Protein AF-A0A932GFI8-F1 (afdb_monomer)

Solvent-accessible surface area (backbone atoms only — not comparable to full-atom values): 9324 Å² total; per-residue (Å²): 114,62,38,58,54,51,47,48,52,36,74,76,40,51,57,61,27,49,53,39,51,45,28,19,48,31,53,20,60,66,45,58,72,63,33,68,68,53,45,50,55,56,44,70,69,41,85,53,65,69,60,31,53,52,51,49,40,20,45,77,46,16,76,73,18,89,62,34,58,57,26,52,49,52,49,50,52,49,52,49,55,49,29,60,46,44,76,82,23,74,29,83,55,29,84,51,88,47,72,31,48,62,65,46,47,66,58,55,51,47,36,52,46,33,48,46,53,75,73,44,72,88,35,76,46,48,58,56,45,51,51,61,47,61,73,33,68,65,38,41,72,73,42,60,78,67,57,56,72,86,50,48,62,49,21,37,56,32,13,57,70,43,36,67,62,56,51,52,50,58,76,74,108

Sequence (173 aa):
ARMRLWTKQLDEGVHAATSVVSSAIAFRYQKLAQGMEALEEFHKKMPDPVKREKSWENITKGVESRFFADAVKRFDKLLADMEESFTRERWLAGKEFSLADIGYAPYITRLDHLQLQFLWDKRRHVPAWYDRLRERRGYTEALEKWFNAAYLPLMKEKGLEAQSKAKAIVASA

Foldseek 3Di:
DQLVVLVVLCVVALVVLLCLLCLLQFVLVVQVVVPPVSLVVVLVPDPDVVVSVSNVQSNVVRCNRPSNLVSLVSVLVVLVLQLVCQVQALERRHPDDDPSLVSCLVSVVSCVLLVVCVSCPVRVNVVVSNVVSCPDPCCCVVPVVPDDPVRSVRSNVSSVVCNVSSVVSVVVD

pLDDT: mean 95.98, std 3.38, range [73.12, 98.56]

Radius of gyration: 16.64 Å; Cα contacts (8 Å, |Δi|>4): 183; chains: 1; bounding box: 38×32×48 Å

Mean predicted aligned error: 2.94 Å

Structure (mmCIF, N/CA/C/O backbone):
data_AF-A0A932GFI8-F1
#
_entry.id   AF-A0A932GFI8-F1
#
loop_
_atom_site.group_PDB
_atom_site.id
_atom_site.type_symbol
_atom_site.label_atom_id
_atom_site.label_alt_id
_atom_site.label_comp_id
_atom_site.label_asym_id
_atom_site.label_entity_id
_atom_site.label_seq_id
_atom_site.pdbx_PDB_ins_code
_atom_site.Cartn_x
_atom_site.Cartn_y
_atom_site.Cartn_z
_atom_site.occupancy
_atom_site.B_iso_or_equiv
_atom_site.auth_seq_id
_atom_site.auth_comp_id
_atom_site.auth_asym_id
_atom_site.auth_atom_id
_atom_site.pdbx_PDB_model_num
ATOM 1 N N . ALA A 1 1 ? -7.761 15.765 17.766 1.00 75.81 1 ALA A N 1
ATOM 2 C CA . ALA A 1 1 ? -6.307 15.560 17.557 1.00 75.81 1 ALA A CA 1
ATOM 3 C C . ALA A 1 1 ? -5.982 14.231 16.856 1.00 75.81 1 ALA A C 1
ATOM 5 O O . ALA A 1 1 ? -5.322 14.278 15.828 1.00 75.81 1 ALA A O 1
ATOM 6 N N . ARG A 1 2 ? -6.483 13.071 17.328 1.00 88.38 2 ARG A N 1
ATOM 7 C CA . ARG A 1 2 ? -6.147 11.727 16.787 1.00 88.38 2 ARG A CA 1
ATOM 8 C C . ARG A 1 2 ? -6.372 11.549 15.278 1.00 88.38 2 ARG A C 1
ATOM 10 O O . ARG A 1 2 ? -5.483 11.059 14.599 1.00 88.38 2 ARG A O 1
ATOM 17 N N . MET A 1 3 ? -7.493 12.033 14.734 1.00 93.12 3 MET A N 1
ATOM 18 C CA . MET A 1 3 ? -7.756 12.000 13.283 1.00 93.12 3 MET A CA 1
ATOM 19 C C . MET A 1 3 ? -6.630 12.647 12.456 1.00 93.12 3 MET A C 1
ATOM 21 O O . MET A 1 3 ? -6.209 12.085 11.454 1.00 93.12 3 MET A O 1
ATOM 25 N N . ARG A 1 4 ? -6.106 13.801 12.898 1.00 91.62 4 ARG A N 1
ATOM 26 C CA . ARG A 1 4 ? -5.045 14.529 12.180 1.00 91.62 4 ARG A CA 1
ATOM 27 C C . ARG A 1 4 ? -3.710 13.785 12.199 1.00 91.62 4 ARG A C 1
ATOM 29 O O . ARG A 1 4 ? -2.940 13.907 11.259 1.00 91.62 4 ARG A O 1
ATOM 36 N N . LEU A 1 5 ? -3.435 13.016 13.255 1.00 93.06 5 LEU A N 1
ATOM 37 C CA . LEU A 1 5 ? -2.233 12.180 13.323 1.00 93.06 5 LEU A CA 1
ATOM 38 C C . LEU A 1 5 ? -2.301 11.043 12.298 1.00 93.06 5 LEU A C 1
ATOM 40 O O . LEU A 1 5 ? -1.318 10.775 11.614 1.00 93.06 5 LEU A O 1
ATOM 44 N N . TRP A 1 6 ? -3.477 10.433 12.131 1.00 95.38 6 TRP A N 1
ATOM 45 C CA . TRP A 1 6 ? -3.700 9.410 11.110 1.00 95.38 6 TRP A CA 1
ATOM 46 C C . TRP A 1 6 ? -3.545 9.949 9.689 1.00 95.38 6 TRP A C 1
ATOM 48 O O . TRP A 1 6 ? -2.867 9.315 8.881 1.00 95.38 6 TRP A O 1
ATOM 58 N N . THR A 1 7 ? -4.121 11.114 9.384 1.00 91.94 7 THR A N 1
ATOM 59 C CA . THR A 1 7 ? -3.974 11.727 8.054 1.00 91.94 7 THR A CA 1
ATOM 60 C C . THR A 1 7 ? -2.539 12.186 7.800 1.00 91.94 7 THR A C 1
ATOM 62 O O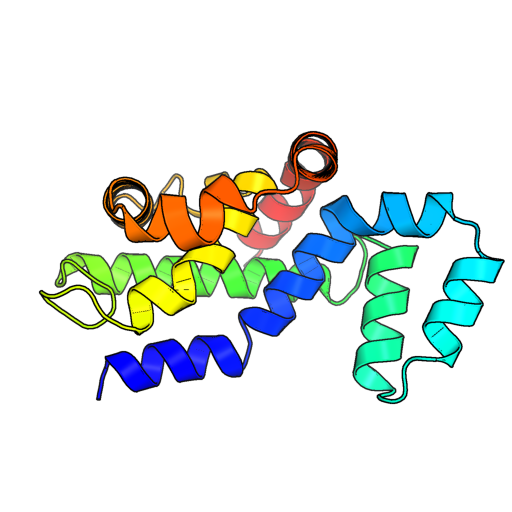 . THR A 1 7 ? -2.008 11.937 6.727 1.00 91.94 7 THR A O 1
ATOM 65 N N . LYS A 1 8 ? -1.850 12.735 8.809 1.00 92.25 8 LYS A N 1
ATOM 66 C CA . LYS A 1 8 ? -0.427 13.090 8.705 1.00 92.25 8 LYS A CA 1
ATOM 67 C C . LYS A 1 8 ? 0.439 11.874 8.364 1.00 92.25 8 LYS A C 1
ATOM 69 O O . LYS A 1 8 ? 1.242 11.924 7.442 1.00 92.25 8 LYS A O 1
ATOM 74 N N . GLN A 1 9 ? 0.226 10.756 9.062 1.00 92.50 9 GLN A N 1
ATOM 75 C CA . GLN A 1 9 ? 0.933 9.506 8.788 1.00 92.50 9 GLN A CA 1
ATOM 76 C C . GLN A 1 9 ? 0.751 9.039 7.325 1.00 92.50 9 GLN A C 1
ATOM 78 O O . GLN A 1 9 ? 1.673 8.466 6.729 1.00 92.50 9 GLN A O 1
ATOM 83 N N . LEU A 1 10 ? -0.441 9.258 6.767 1.00 90.25 10 LEU A N 1
ATOM 84 C CA . LEU A 1 10 ? -0.786 8.898 5.397 1.00 90.25 10 LEU A CA 1
ATOM 85 C C . LEU A 1 10 ? 0.004 9.745 4.391 1.00 90.25 10 LEU A C 1
ATOM 87 O O . LEU A 1 10 ? 0.644 9.177 3.498 1.00 90.25 10 LEU A O 1
ATOM 91 N N . ASP A 1 11 ? 0.012 11.064 4.598 1.00 87.06 11 ASP A N 1
ATOM 92 C CA . ASP A 1 11 ? 0.707 12.046 3.755 1.00 87.06 11 ASP A CA 1
ATOM 93 C C . ASP A 1 11 ? 2.234 11.874 3.799 1.00 87.06 11 ASP A C 1
ATOM 95 O O . ASP A 1 11 ? 2.908 11.960 2.772 1.00 87.06 11 ASP A O 1
ATOM 99 N N . GLU A 1 12 ? 2.789 11.571 4.974 1.00 88.75 12 GLU A N 1
ATOM 100 C CA . GLU A 1 12 ? 4.240 11.514 5.191 1.00 88.75 12 GLU A CA 1
ATOM 101 C C . GLU A 1 12 ? 4.899 10.206 4.732 1.00 88.75 12 GLU A C 1
ATOM 103 O O . GLU A 1 12 ? 6.126 10.132 4.664 1.00 88.75 12 GLU A O 1
ATOM 108 N N . GLY A 1 13 ? 4.137 9.157 4.398 1.00 91.44 13 GLY A N 1
ATOM 109 C CA . GLY A 1 13 ? 4.788 7.918 3.962 1.00 91.44 13 GLY A CA 1
ATOM 110 C C . GLY A 1 13 ? 3.917 6.819 3.375 1.00 91.44 13 GLY A C 1
ATOM 111 O O . GLY A 1 13 ? 4.386 6.122 2.474 1.00 91.44 13 GLY A O 1
ATOM 112 N N . VAL A 1 14 ? 2.667 6.646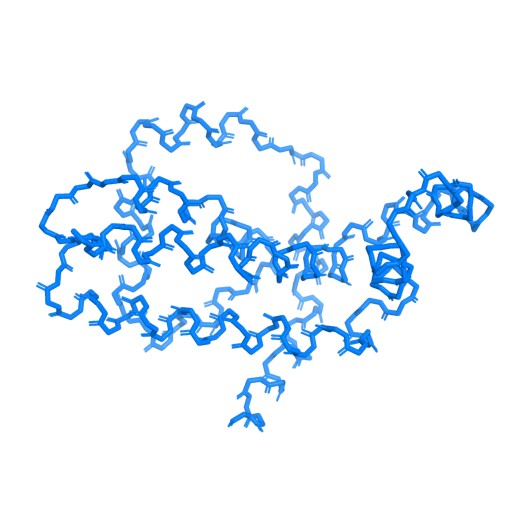 3.818 1.00 95.75 14 VAL A N 1
ATOM 113 C CA . VAL A 1 14 ? 1.823 5.541 3.309 1.00 95.75 14 VAL A CA 1
ATOM 114 C C . VAL A 1 14 ? 1.544 5.720 1.823 1.00 95.75 14 VAL A C 1
ATOM 116 O O . VAL A 1 14 ? 1.673 4.765 1.054 1.00 95.75 14 VAL A O 1
ATOM 119 N N . HIS A 1 15 ? 1.248 6.946 1.387 1.00 96.00 15 HIS A N 1
ATOM 120 C CA . HIS A 1 15 ? 1.021 7.226 -0.028 1.00 96.00 15 HIS A CA 1
ATOM 121 C C . HIS A 1 15 ? 2.241 6.856 -0.891 1.00 96.00 15 HIS A C 1
ATOM 123 O O . HIS A 1 15 ? 2.120 6.157 -1.902 1.00 96.00 15 HIS A O 1
ATOM 129 N N . ALA A 1 16 ? 3.441 7.244 -0.450 1.00 95.31 16 ALA A N 1
ATOM 130 C CA . ALA A 1 16 ? 4.681 6.920 -1.147 1.00 95.31 16 ALA A CA 1
ATOM 131 C C . ALA A 1 16 ? 4.951 5.403 -1.177 1.00 95.31 16 ALA A C 1
ATOM 133 O O . ALA A 1 16 ? 5.285 4.867 -2.236 1.00 95.31 16 ALA A O 1
ATOM 134 N N . ALA A 1 17 ? 4.756 4.702 -0.055 1.00 97.75 17 ALA A N 1
ATOM 135 C CA . ALA A 1 17 ? 4.911 3.247 0.027 1.00 97.75 17 ALA A CA 1
ATOM 136 C C . ALA A 1 17 ? 3.921 2.511 -0.894 1.00 97.75 17 ALA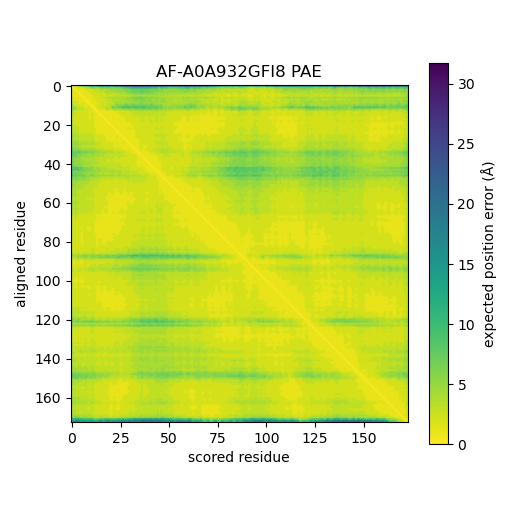 A C 1
ATOM 138 O O . ALA A 1 17 ? 4.288 1.544 -1.560 1.00 97.75 17 ALA A O 1
ATOM 139 N N . THR A 1 18 ? 2.691 3.016 -1.010 1.00 98.00 18 THR A N 1
ATOM 140 C CA . THR A 1 18 ? 1.656 2.476 -1.908 1.00 98.00 18 THR A CA 1
ATOM 141 C C . THR A 1 18 ? 2.085 2.531 -3.368 1.00 98.00 18 THR A C 1
ATOM 143 O O . THR A 1 18 ? 1.898 1.562 -4.110 1.00 98.00 18 THR A O 1
ATOM 146 N N . SER A 1 19 ? 2.679 3.656 -3.780 1.00 96.88 19 SER A N 1
ATOM 147 C CA . SER A 1 19 ? 3.220 3.828 -5.130 1.00 96.88 19 SER A CA 1
ATOM 148 C C . SER A 1 19 ? 4.342 2.827 -5.415 1.00 96.88 19 SER A C 1
ATOM 150 O O . SER A 1 19 ? 4.359 2.216 -6.487 1.00 96.88 19 SER A O 1
ATOM 152 N N . VAL A 1 20 ? 5.221 2.591 -4.432 1.00 98.44 20 VAL A N 1
ATOM 153 C CA . VAL A 1 20 ? 6.296 1.595 -4.534 1.00 98.44 20 VAL A CA 1
ATOM 154 C C . VAL A 1 20 ? 5.728 0.192 -4.710 1.00 98.44 20 VAL A C 1
ATOM 156 O O . VAL A 1 20 ? 5.993 -0.417 -5.743 1.00 98.44 20 VAL A O 1
ATOM 159 N N . VAL A 1 21 ? 4.910 -0.310 -3.774 1.00 98.44 21 VAL A N 1
ATOM 160 C CA . VAL A 1 21 ? 4.406 -1.695 -3.856 1.00 98.44 21 VAL A CA 1
ATOM 161 C C . VAL A 1 21 ? 3.554 -1.914 -5.106 1.00 98.44 21 VAL A C 1
ATOM 163 O O . VAL A 1 21 ? 3.713 -2.922 -5.781 1.00 98.44 21 VAL A O 1
ATOM 166 N N . SER A 1 22 ? 2.725 -0.941 -5.493 1.00 98.12 22 SER A N 1
ATOM 167 C CA . SER A 1 22 ? 1.884 -1.056 -6.692 1.00 98.12 22 SER A CA 1
ATOM 168 C C . SER A 1 22 ? 2.703 -1.106 -7.978 1.00 98.12 22 SER A C 1
ATOM 170 O O . SER A 1 22 ? 2.411 -1.904 -8.869 1.00 98.12 22 SER A O 1
ATOM 172 N N . SER A 1 23 ? 3.725 -0.254 -8.080 1.00 97.75 23 SER A N 1
ATOM 173 C CA . SER A 1 23 ? 4.587 -0.203 -9.260 1.00 97.75 23 SER A CA 1
ATOM 174 C C . SER A 1 23 ? 5.480 -1.433 -9.335 1.00 97.75 23 SER A C 1
ATOM 176 O O . SER A 1 23 ? 5.530 -2.077 -10.378 1.00 97.75 23 SER A O 1
ATOM 178 N N . ALA A 1 24 ? 6.127 -1.781 -8.223 1.00 98.44 24 ALA A N 1
ATOM 179 C CA . ALA A 1 24 ? 7.076 -2.881 -8.138 1.00 98.44 24 ALA A CA 1
ATOM 180 C C . ALA A 1 24 ? 6.428 -4.259 -8.338 1.00 98.44 24 ALA A C 1
ATOM 182 O O . ALA A 1 24 ? 7.052 -5.138 -8.931 1.00 98.44 24 ALA A O 1
ATOM 183 N N . ILE A 1 25 ? 5.192 -4.439 -7.861 1.00 98.56 25 ILE A N 1
ATOM 184 C CA . ILE A 1 25 ? 4.468 -5.709 -7.970 1.00 98.56 25 ILE A CA 1
ATOM 185 C C . ILE A 1 25 ? 3.722 -5.800 -9.299 1.00 98.56 25 ILE A C 1
ATOM 187 O O . ILE A 1 25 ? 3.872 -6.794 -9.989 1.00 98.56 25 ILE A O 1
ATOM 191 N N . ALA A 1 26 ? 2.930 -4.794 -9.684 1.00 97.94 26 ALA A N 1
ATOM 192 C CA . ALA A 1 26 ? 1.969 -4.953 -10.780 1.00 97.94 26 ALA A CA 1
ATOM 193 C C . ALA A 1 26 ? 2.213 -3.996 -11.954 1.00 97.94 26 ALA A C 1
ATOM 195 O O . ALA A 1 26 ? 2.438 -4.429 -13.084 1.00 97.94 26 ALA A O 1
ATOM 196 N N . PHE A 1 27 ? 2.189 -2.683 -11.718 1.00 96.38 27 PHE A N 1
ATOM 197 C CA . PHE A 1 27 ? 2.105 -1.710 -12.819 1.00 96.38 27 PHE A CA 1
ATOM 198 C C . PHE A 1 27 ? 3.365 -1.650 -13.687 1.00 96.38 27 PHE A C 1
ATOM 200 O O . PHE A 1 27 ? 3.292 -1.224 -14.842 1.00 96.38 27 PHE A O 1
ATOM 207 N N . ARG A 1 28 ? 4.509 -2.128 -13.177 1.00 96.62 28 ARG A N 1
ATOM 208 C CA . ARG A 1 28 ? 5.730 -2.278 -13.974 1.00 96.62 28 ARG A CA 1
ATOM 209 C C . ARG A 1 28 ? 5.522 -3.106 -15.236 1.00 96.62 28 ARG A C 1
ATOM 211 O O . ARG A 1 28 ? 6.065 -2.737 -16.267 1.00 96.62 28 ARG A O 1
ATOM 218 N N . TYR A 1 29 ? 4.716 -4.167 -15.192 1.00 96.19 29 TYR A N 1
ATOM 219 C CA . TYR A 1 29 ? 4.544 -5.063 -16.337 1.00 96.19 29 TYR A CA 1
ATOM 220 C C . TYR A 1 29 ? 3.837 -4.359 -17.497 1.00 96.19 29 TYR A C 1
ATOM 222 O O . TYR A 1 29 ? 4.237 -4.512 -18.645 1.00 96.19 29 TYR A O 1
ATOM 230 N N . GLN A 1 30 ? 2.866 -3.491 -17.198 1.00 93.44 30 GLN A N 1
ATOM 231 C CA . GLN A 1 30 ? 2.204 -2.663 -18.210 1.00 93.44 30 GLN A CA 1
ATOM 232 C C . GLN A 1 30 ? 3.156 -1.628 -18.815 1.00 93.44 30 GLN A C 1
ATOM 234 O O . GLN A 1 30 ? 3.058 -1.326 -19.999 1.00 93.44 30 GLN A O 1
ATOM 239 N N . LYS A 1 31 ? 4.068 -1.071 -18.010 1.00 93.38 31 LYS A N 1
ATOM 240 C CA . LYS A 1 31 ? 5.066 -0.101 -18.481 1.00 93.38 31 LYS A CA 1
ATOM 241 C C . LYS A 1 31 ? 6.141 -0.760 -19.335 1.00 93.38 31 LYS A C 1
ATOM 243 O O . LYS A 1 31 ? 6.464 -0.237 -20.391 1.00 93.38 31 LYS A O 1
ATOM 248 N N . LEU A 1 32 ? 6.638 -1.919 -18.917 1.00 94.88 32 LEU A N 1
ATOM 249 C CA . LEU A 1 32 ? 7.620 -2.688 -19.679 1.00 94.88 32 LEU A CA 1
ATOM 250 C C . LEU A 1 32 ? 7.034 -3.205 -21.001 1.00 94.88 32 LEU A C 1
ATOM 252 O O . LEU A 1 32 ? 7.732 -3.195 -22.009 1.00 94.88 32 LEU A O 1
ATOM 256 N N . ALA A 1 33 ? 5.746 -3.562 -21.032 1.00 95.38 33 ALA A N 1
ATOM 257 C CA . ALA A 1 33 ? 5.057 -3.963 -22.260 1.00 95.38 33 ALA A CA 1
ATOM 258 C C . ALA A 1 33 ? 4.942 -2.839 -23.312 1.00 95.38 33 ALA A C 1
ATOM 260 O O . ALA A 1 33 ? 4.755 -3.134 -24.487 1.00 95.38 33 ALA A O 1
ATOM 261 N N . GLN A 1 34 ? 5.071 -1.564 -22.919 1.00 94.44 34 GLN A N 1
ATOM 262 C CA . GLN A 1 34 ? 5.110 -0.428 -23.857 1.00 94.44 34 GLN A CA 1
ATOM 263 C C . GLN A 1 34 ? 6.483 -0.259 -24.530 1.00 94.44 34 GLN A C 1
ATOM 265 O O . GLN A 1 34 ? 6.607 0.539 -25.455 1.00 94.44 34 GLN A O 1
ATOM 270 N N . GLY A 1 35 ? 7.503 -0.998 -24.082 1.00 95.38 35 GLY A N 1
ATOM 271 C CA . GLY A 1 35 ? 8.873 -0.909 -24.580 1.00 95.38 35 GLY A CA 1
ATOM 272 C C . GLY A 1 35 ? 9.758 0.048 -23.776 1.00 95.38 35 GLY A C 1
ATOM 273 O O . GLY A 1 35 ? 9.289 0.961 -23.091 1.00 95.38 35 GLY A O 1
ATOM 274 N N . MET A 1 36 ? 11.072 -0.174 -23.863 1.00 93.56 36 MET A N 1
ATOM 275 C CA . MET A 1 36 ? 12.068 0.612 -23.126 1.00 93.56 36 MET A CA 1
ATOM 276 C C . MET A 1 36 ? 12.109 2.077 -23.572 1.00 93.56 36 MET A C 1
ATOM 278 O O . MET A 1 36 ? 12.194 2.956 -22.720 1.00 93.56 36 MET A O 1
ATOM 282 N N . GLU A 1 37 ? 11.944 2.357 -24.866 1.00 95.94 37 GLU A N 1
ATOM 283 C CA . GLU A 1 37 ? 11.896 3.731 -25.388 1.00 95.94 37 GLU A CA 1
ATOM 284 C C . GLU A 1 37 ? 10.744 4.538 -24.766 1.00 95.94 37 GLU A C 1
ATOM 286 O O . GLU A 1 37 ? 10.932 5.662 -24.297 1.00 95.94 37 GLU A O 1
ATOM 291 N N . ALA A 1 38 ? 9.549 3.944 -24.674 1.00 95.38 38 ALA A N 1
ATOM 292 C CA . ALA A 1 38 ? 8.399 4.586 -24.042 1.00 95.38 38 ALA A CA 1
ATOM 293 C C . ALA A 1 38 ? 8.630 4.838 -22.541 1.00 95.38 38 ALA A C 1
ATOM 295 O O . ALA A 1 38 ? 8.198 5.864 -22.002 1.00 95.38 38 ALA A O 1
ATOM 296 N N . LEU A 1 39 ? 9.326 3.921 -21.858 1.00 94.25 39 LEU A N 1
ATOM 297 C CA . LEU A 1 39 ? 9.702 4.086 -20.456 1.00 94.25 39 LEU A CA 1
ATOM 298 C C . LEU A 1 39 ? 10.710 5.229 -20.264 1.00 94.25 39 LEU A C 1
ATOM 300 O O . LEU A 1 39 ? 10.553 6.025 -19.335 1.00 94.25 39 LEU A O 1
ATOM 304 N N . GLU A 1 40 ? 11.710 5.343 -21.136 1.00 94.94 40 GLU A N 1
ATOM 305 C CA . GLU A 1 40 ? 12.685 6.438 -21.120 1.00 94.94 40 GLU A CA 1
ATOM 306 C C . GLU A 1 40 ? 12.021 7.798 -21.362 1.00 94.94 40 GLU A C 1
ATOM 308 O O . GLU A 1 40 ? 12.276 8.754 -20.626 1.00 94.94 40 GLU A O 1
ATOM 313 N N . GLU A 1 41 ? 11.102 7.888 -22.324 1.00 95.25 41 GLU A N 1
ATOM 314 C CA . GLU A 1 41 ? 10.339 9.114 -22.581 1.00 95.25 41 GLU A CA 1
ATOM 315 C C . GLU A 1 41 ? 9.437 9.500 -21.401 1.00 95.25 41 GLU A C 1
ATOM 317 O O . GLU A 1 41 ? 9.366 10.670 -21.008 1.00 95.25 41 GLU A O 1
ATOM 322 N N . PHE A 1 42 ? 8.782 8.520 -20.774 1.00 91.38 42 PHE A N 1
ATOM 323 C CA . PHE A 1 42 ? 8.038 8.741 -19.532 1.00 91.38 42 PHE A CA 1
ATOM 324 C C . PHE A 1 42 ? 8.947 9.267 -18.409 1.00 91.38 42 PHE A C 1
ATOM 326 O O . PHE A 1 42 ? 8.565 10.178 -17.671 1.00 91.38 42 PHE A O 1
ATOM 333 N N . HIS A 1 43 ? 10.162 8.729 -18.302 1.00 92.31 43 HIS A N 1
ATOM 334 C CA . HIS A 1 43 ? 11.144 9.117 -17.296 1.00 92.31 43 HIS A CA 1
ATOM 335 C C . HIS A 1 43 ? 11.664 10.550 -17.496 1.00 92.31 43 HIS A C 1
ATOM 337 O O . HIS A 1 43 ? 11.723 11.317 -16.530 1.00 92.31 43 HIS A O 1
ATOM 343 N N . LYS A 1 44 ? 11.965 10.953 -18.740 1.00 94.06 44 LYS A N 1
ATOM 344 C CA . LYS A 1 44 ? 12.406 12.321 -19.085 1.00 94.06 44 LYS A CA 1
ATOM 345 C C . LYS A 1 44 ? 11.366 13.384 -18.723 1.00 94.06 44 LYS A C 1
ATOM 347 O O . LYS A 1 44 ? 11.727 14.474 -18.288 1.00 94.06 44 LYS A O 1
ATOM 352 N N . LYS A 1 45 ? 10.075 13.060 -18.850 1.00 95.06 45 LYS A N 1
ATOM 353 C CA . LYS A 1 45 ? 8.960 13.977 -18.544 1.00 95.06 45 LYS A CA 1
ATOM 354 C C . LYS A 1 45 ? 8.713 14.185 -17.048 1.00 95.06 45 LYS A C 1
ATOM 356 O O . LYS A 1 45 ? 7.940 15.069 -16.690 1.00 95.06 45 LYS A O 1
ATOM 361 N N . MET A 1 46 ? 9.329 13.394 -16.168 1.00 94.50 46 MET A N 1
ATOM 362 C CA . MET A 1 46 ? 9.145 13.502 -14.718 1.00 94.50 46 MET A CA 1
ATOM 363 C C . MET A 1 46 ? 10.081 14.580 -14.144 1.00 94.50 46 MET A C 1
ATOM 365 O O . MET A 1 46 ? 11.287 14.349 -14.142 1.00 94.50 46 MET A O 1
ATOM 369 N N . PRO A 1 47 ? 9.600 15.736 -13.641 1.00 94.81 47 PRO A N 1
ATOM 370 C CA . PRO A 1 47 ? 10.490 16.842 -13.256 1.00 94.81 47 PRO A CA 1
ATOM 371 C C . PRO A 1 47 ? 11.283 16.573 -11.972 1.00 94.81 47 PRO A C 1
ATOM 373 O O . PRO A 1 47 ? 12.463 16.897 -11.891 1.00 94.81 47 PRO A O 1
ATOM 376 N N . ASP A 1 48 ? 10.634 15.959 -10.982 1.00 96.00 48 ASP A N 1
ATOM 377 C CA . ASP A 1 48 ? 11.213 15.662 -9.671 1.00 96.00 48 ASP A CA 1
ATOM 378 C C . ASP A 1 48 ? 12.224 14.501 -9.780 1.00 96.00 48 ASP A C 1
ATOM 380 O O . ASP A 1 48 ? 11.814 13.376 -10.092 1.00 96.00 48 ASP A O 1
ATOM 384 N N . PRO A 1 49 ? 13.524 14.735 -9.512 1.00 95.00 49 PRO A N 1
ATOM 385 C CA . PRO A 1 49 ? 14.567 13.728 -9.694 1.00 95.00 49 PRO A CA 1
ATOM 386 C C . PRO A 1 49 ? 14.412 12.528 -8.750 1.00 95.00 49 PRO A C 1
ATOM 388 O O . PRO A 1 49 ? 14.705 11.401 -9.148 1.00 95.00 49 PRO A O 1
ATOM 391 N N . VAL A 1 50 ? 13.891 12.733 -7.537 1.00 93.56 50 VAL A N 1
ATOM 392 C CA . VAL A 1 50 ? 13.702 11.657 -6.551 1.00 93.56 50 VAL A CA 1
ATOM 393 C C . VAL A 1 50 ? 12.552 10.749 -6.976 1.00 93.56 50 VAL A C 1
ATOM 395 O O . VAL A 1 50 ? 12.660 9.520 -6.927 1.00 93.56 50 VAL A O 1
ATOM 398 N N . LYS A 1 51 ? 11.438 11.334 -7.435 1.00 93.56 51 LYS A N 1
ATOM 399 C CA . LYS A 1 51 ? 10.317 10.552 -7.990 1.00 93.56 51 LYS A CA 1
ATOM 400 C C . LYS A 1 51 ? 10.725 9.826 -9.264 1.00 93.56 51 LYS A C 1
ATOM 402 O O . LYS A 1 51 ? 10.354 8.665 -9.439 1.00 93.56 51 LYS A O 1
ATOM 407 N N . ARG A 1 52 ? 11.503 10.496 -10.114 1.00 95.25 52 ARG A N 1
ATOM 408 C CA . ARG A 1 52 ? 12.023 9.959 -11.369 1.00 95.25 52 ARG A CA 1
ATOM 409 C C . ARG A 1 52 ? 12.874 8.706 -11.127 1.00 95.25 52 ARG A C 1
ATOM 411 O O . ARG A 1 52 ? 12.575 7.655 -11.697 1.00 95.25 52 ARG A O 1
ATOM 418 N N . GLU A 1 53 ? 13.871 8.789 -10.247 1.00 95.50 53 GLU A N 1
ATOM 419 C CA . GLU A 1 53 ? 14.736 7.656 -9.889 1.00 95.50 53 GLU A CA 1
ATOM 420 C C . GLU A 1 53 ? 13.924 6.492 -9.307 1.00 95.50 53 GLU A C 1
ATOM 422 O O . GLU A 1 53 ? 14.013 5.356 -9.778 1.00 95.50 53 GLU A O 1
ATOM 427 N N . LYS A 1 54 ? 13.069 6.782 -8.321 1.00 95.88 54 LYS A N 1
ATOM 428 C CA . LYS A 1 54 ? 12.224 5.774 -7.672 1.00 95.88 54 LYS A CA 1
ATOM 429 C C . LYS A 1 54 ? 11.299 5.075 -8.665 1.00 95.88 54 LYS A C 1
ATOM 431 O O . LYS A 1 54 ? 11.139 3.857 -8.606 1.00 95.88 54 LYS A O 1
ATOM 436 N N . SER A 1 55 ? 10.690 5.830 -9.581 1.00 96.06 55 SER A N 1
ATOM 437 C CA . SER A 1 55 ? 9.827 5.267 -10.618 1.00 96.06 55 SER A CA 1
ATOM 438 C C . SER A 1 55 ? 10.602 4.330 -11.540 1.00 96.06 55 SER A C 1
ATOM 440 O O . SER A 1 55 ? 10.138 3.215 -11.776 1.00 96.06 55 SER A O 1
ATOM 442 N N . TRP A 1 56 ? 11.782 4.742 -12.007 1.00 96.88 56 TRP A N 1
ATOM 443 C CA . TRP A 1 56 ? 12.636 3.898 -12.842 1.00 96.88 56 TRP A CA 1
ATOM 444 C C . TRP A 1 56 ? 13.030 2.612 -12.139 1.00 96.88 56 TRP A C 1
ATOM 446 O O . TRP A 1 56 ? 12.867 1.530 -12.699 1.00 96.88 56 TRP A O 1
ATOM 456 N N . GLU A 1 57 ? 13.495 2.708 -10.896 1.00 97.69 57 GLU A N 1
ATOM 457 C CA . GLU A 1 57 ? 13.953 1.536 -10.165 1.00 97.69 57 GLU A CA 1
ATOM 458 C C . GLU A 1 57 ? 12.812 0.552 -9.881 1.00 97.69 57 GLU A C 1
ATOM 460 O O . GLU A 1 57 ? 12.965 -0.647 -10.107 1.00 97.69 57 GLU A O 1
ATOM 465 N N . ASN A 1 58 ? 11.643 1.041 -9.461 1.00 98.06 58 ASN A N 1
ATOM 466 C CA . ASN A 1 58 ? 10.480 0.180 -9.237 1.00 98.06 58 ASN A CA 1
ATOM 467 C C . ASN A 1 58 ? 10.005 -0.498 -10.528 1.00 98.06 58 ASN A C 1
ATOM 469 O O . ASN A 1 58 ? 9.587 -1.653 -10.493 1.00 98.06 58 ASN A O 1
ATOM 473 N N . ILE A 1 59 ? 10.068 0.188 -11.673 1.00 97.69 59 ILE A N 1
ATOM 474 C CA . ILE A 1 59 ? 9.644 -0.395 -12.952 1.00 97.69 59 ILE A CA 1
ATOM 475 C C . ILE A 1 59 ? 10.673 -1.414 -13.458 1.00 97.69 59 ILE A C 1
ATOM 477 O O . ILE A 1 59 ? 10.305 -2.520 -13.858 1.00 97.69 59 ILE A O 1
ATOM 481 N N . THR A 1 60 ? 11.961 -1.083 -13.413 1.00 97.44 60 THR A N 1
ATOM 482 C CA . THR A 1 60 ? 13.031 -1.913 -13.994 1.00 97.44 60 THR A CA 1
ATOM 483 C C . THR A 1 60 ? 13.453 -3.075 -13.097 1.00 97.44 60 THR A C 1
ATOM 485 O O . THR A 1 60 ? 13.735 -4.155 -13.613 1.00 97.44 60 THR A O 1
ATOM 488 N N . LYS A 1 61 ? 13.414 -2.919 -11.767 1.00 98.12 61 LYS A N 1
ATOM 489 C CA . LYS A 1 61 ? 13.810 -3.967 -10.805 1.00 98.12 61 LYS A CA 1
ATOM 490 C C . LYS A 1 61 ? 12.638 -4.630 -10.078 1.00 98.12 61 LYS A C 1
ATOM 492 O O . LYS A 1 61 ? 12.778 -5.747 -9.590 1.00 98.12 61 LYS A O 1
ATOM 497 N N . GLY A 1 62 ? 11.469 -3.991 -10.024 1.00 98.25 62 GLY A N 1
ATOM 498 C CA . GLY A 1 62 ? 10.291 -4.537 -9.343 1.00 98.25 62 GLY A CA 1
ATOM 499 C C . GLY A 1 62 ? 10.533 -4.831 -7.872 1.00 98.25 62 GLY A C 1
ATOM 500 O O . GLY A 1 62 ? 10.999 -3.962 -7.142 1.00 98.25 62 GLY A O 1
ATOM 501 N N . VAL A 1 63 ? 10.224 -6.055 -7.439 1.00 98.31 63 VAL A N 1
ATOM 502 C CA . VAL A 1 63 ? 10.397 -6.500 -6.043 1.00 98.31 63 VAL A CA 1
ATOM 503 C C . VAL A 1 63 ? 11.862 -6.559 -5.587 1.00 98.31 63 VAL A C 1
ATOM 505 O O . VAL A 1 63 ? 12.121 -6.650 -4.390 1.00 98.31 63 VAL A O 1
ATOM 508 N N . GLU A 1 64 ? 12.817 -6.459 -6.518 1.00 98.25 64 GLU A N 1
ATOM 509 C CA . GLU A 1 64 ? 14.252 -6.305 -6.231 1.00 98.25 64 GLU A CA 1
ATOM 510 C C . GLU A 1 64 ? 14.689 -4.830 -6.156 1.00 98.25 64 GLU A C 1
ATOM 512 O O . GLU A 1 64 ? 15.873 -4.526 -6.014 1.00 98.25 64 GLU A O 1
ATOM 517 N N . SER A 1 65 ? 13.754 -3.883 -6.272 1.00 98.44 65 SER A N 1
ATOM 518 C CA . SER A 1 65 ? 14.040 -2.470 -6.030 1.00 98.44 65 SER A CA 1
ATOM 519 C C . SER A 1 65 ? 14.502 -2.250 -4.592 1.00 98.44 65 SER A C 1
ATOM 521 O O . SER A 1 65 ? 13.880 -2.749 -3.648 1.00 98.44 65 SER A O 1
ATOM 523 N N . ARG A 1 66 ? 15.509 -1.388 -4.407 1.00 97.62 66 ARG A N 1
ATOM 524 C CA . ARG A 1 66 ? 15.970 -0.979 -3.073 1.00 97.62 66 ARG A CA 1
ATOM 525 C C . ARG A 1 66 ? 14.880 -0.300 -2.237 1.00 97.62 66 ARG A C 1
ATOM 527 O O . ARG A 1 66 ? 14.970 -0.286 -1.019 1.00 97.62 66 ARG A O 1
ATOM 534 N N . PHE A 1 67 ? 13.834 0.232 -2.877 1.00 98.12 67 PHE A N 1
ATOM 535 C CA . PHE A 1 67 ? 12.708 0.871 -2.193 1.00 98.12 67 PHE A CA 1
ATOM 536 C C . PHE A 1 67 ? 11.633 -0.123 -1.733 1.00 98.12 67 PHE A C 1
ATOM 538 O O . PHE A 1 67 ? 10.798 0.227 -0.897 1.00 98.12 67 PHE A O 1
ATOM 545 N N . PHE A 1 68 ? 11.608 -1.341 -2.285 1.00 98.50 68 PHE A N 1
ATOM 546 C CA . PHE A 1 68 ? 10.506 -2.279 -2.072 1.00 98.50 68 PHE A CA 1
ATOM 547 C C . PHE A 1 68 ? 10.452 -2.795 -0.632 1.00 98.50 68 PHE A C 1
ATOM 549 O O . PHE A 1 68 ? 9.381 -2.797 -0.024 1.00 98.50 68 PHE A O 1
ATOM 556 N N . ALA A 1 69 ? 11.602 -3.172 -0.065 1.00 98.25 69 ALA A N 1
ATOM 557 C CA . ALA A 1 69 ? 11.672 -3.707 1.292 1.00 98.25 69 ALA A CA 1
ATOM 558 C C . ALA A 1 69 ? 11.140 -2.714 2.336 1.00 98.25 69 ALA A C 1
ATOM 560 O O . ALA A 1 69 ? 10.290 -3.072 3.152 1.00 98.25 69 ALA A O 1
ATOM 561 N N . ASP A 1 70 ? 11.567 -1.454 2.261 1.00 97.75 70 ASP A N 1
ATOM 562 C CA . ASP A 1 70 ? 11.112 -0.412 3.183 1.00 97.75 70 ASP A CA 1
ATOM 563 C C . ASP A 1 70 ? 9.624 -0.101 3.013 1.00 97.75 70 ASP A C 1
ATOM 565 O O . ASP A 1 70 ? 8.926 0.133 3.998 1.00 97.75 70 ASP A O 1
ATOM 569 N N . ALA A 1 71 ? 9.098 -0.158 1.785 1.00 98.31 71 ALA A N 1
ATOM 570 C CA . ALA A 1 71 ? 7.670 0.024 1.545 1.00 98.31 71 ALA A CA 1
ATOM 571 C C . ALA A 1 71 ? 6.827 -1.100 2.175 1.00 98.31 71 ALA A C 1
ATOM 573 O O . ALA A 1 71 ? 5.797 -0.816 2.790 1.00 98.31 71 ALA A O 1
ATOM 574 N N . VAL A 1 72 ? 7.272 -2.358 2.080 1.00 98.50 72 VAL A N 1
ATOM 575 C CA . VAL A 1 72 ? 6.604 -3.498 2.734 1.00 98.50 72 VAL A CA 1
ATOM 576 C C . VAL A 1 72 ? 6.661 -3.357 4.259 1.00 98.50 72 VAL A C 1
ATOM 578 O O . VAL A 1 72 ? 5.620 -3.431 4.914 1.00 98.50 72 VAL A O 1
ATOM 581 N N . LYS A 1 73 ? 7.837 -3.061 4.829 1.00 97.75 73 LYS A N 1
ATOM 582 C CA . LYS A 1 73 ? 8.003 -2.824 6.278 1.00 97.75 73 LYS A CA 1
ATOM 583 C C . LYS A 1 73 ? 7.144 -1.660 6.773 1.00 97.75 73 LYS A C 1
ATOM 585 O O . LYS A 1 73 ? 6.550 -1.725 7.848 1.00 97.75 73 LYS A O 1
ATOM 590 N N . ARG A 1 74 ? 7.018 -0.601 5.969 1.00 97.62 74 ARG A N 1
ATOM 591 C CA . ARG A 1 74 ? 6.170 0.552 6.281 1.00 97.62 74 ARG A CA 1
ATOM 592 C C . ARG A 1 74 ? 4.696 0.170 6.407 1.00 97.62 74 ARG A C 1
ATOM 594 O O . ARG A 1 74 ? 4.017 0.718 7.281 1.00 97.62 74 ARG A O 1
ATOM 601 N N . PHE A 1 75 ? 4.207 -0.732 5.556 1.00 98.12 75 PHE A N 1
ATOM 602 C CA . PHE A 1 75 ? 2.846 -1.257 5.658 1.00 98.12 75 PHE A CA 1
ATOM 603 C C . PHE A 1 75 ? 2.676 -2.218 6.827 1.00 98.12 75 PHE A C 1
ATOM 605 O O . PHE A 1 75 ? 1.667 -2.126 7.517 1.00 98.12 75 PHE A O 1
ATOM 612 N N . ASP A 1 76 ? 3.656 -3.076 7.103 1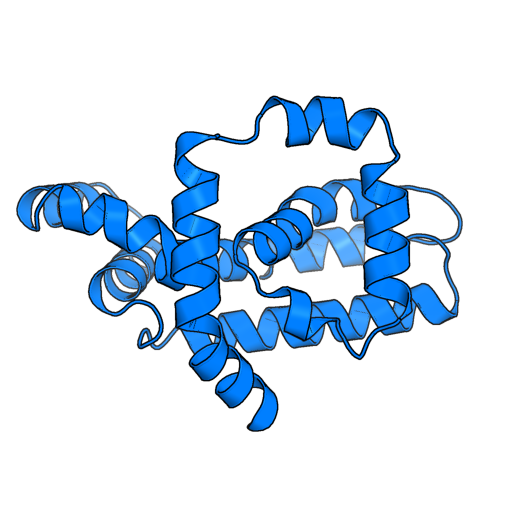.00 97.88 76 ASP A N 1
ATOM 613 C CA . ASP A 1 76 ? 3.594 -3.939 8.282 1.00 97.88 76 ASP A CA 1
ATOM 614 C C . ASP A 1 76 ? 3.474 -3.115 9.579 1.00 97.88 76 ASP A C 1
ATOM 616 O O . ASP A 1 76 ? 2.569 -3.344 10.385 1.00 97.88 76 ASP A O 1
ATOM 620 N N . LYS A 1 77 ? 4.283 -2.055 9.712 1.00 97.00 77 LYS A N 1
ATOM 621 C CA . LYS A 1 77 ? 4.180 -1.103 10.827 1.00 97.00 77 LYS A CA 1
ATOM 622 C C . LYS A 1 77 ? 2.829 -0.387 10.871 1.00 97.00 77 LYS A C 1
ATOM 624 O O . LYS A 1 77 ? 2.248 -0.275 11.945 1.00 97.00 77 LYS A O 1
ATOM 629 N N . LEU A 1 78 ? 2.315 0.074 9.724 1.00 97.31 78 LEU A N 1
ATOM 630 C CA . LEU A 1 78 ? 0.988 0.702 9.657 1.00 97.31 78 LEU A CA 1
ATOM 631 C C . LEU A 1 78 ? -0.086 -0.234 10.217 1.00 97.31 78 LEU A C 1
ATOM 633 O O . LEU A 1 78 ? -0.918 0.184 11.014 1.00 97.31 78 LEU A O 1
ATOM 637 N N . LEU A 1 79 ? -0.068 -1.493 9.787 1.00 97.94 79 LEU A N 1
ATOM 638 C CA . LEU A 1 79 ? -1.066 -2.481 10.176 1.00 97.94 79 LEU A CA 1
ATOM 639 C C . LEU A 1 79 ? -0.943 -2.849 11.656 1.00 97.94 79 LEU A C 1
ATOM 641 O O . LEU A 1 79 ? -1.965 -3.068 12.300 1.00 97.94 79 LEU A O 1
ATOM 645 N N . ALA A 1 80 ? 0.272 -2.863 12.212 1.00 97.44 80 ALA A N 1
ATOM 646 C CA . ALA A 1 80 ? 0.478 -2.981 13.654 1.00 97.44 80 ALA A CA 1
ATOM 647 C C . ALA A 1 80 ? -0.161 -1.809 14.420 1.00 97.44 80 ALA A C 1
ATOM 649 O O . ALA A 1 80 ? -0.900 -2.039 15.374 1.00 97.44 80 ALA A O 1
ATOM 650 N N . ASP A 1 81 ? 0.044 -0.574 13.954 1.00 96.44 81 ASP A N 1
ATOM 651 C CA . ASP A 1 81 ? -0.523 0.626 14.588 1.00 96.44 81 ASP A CA 1
ATOM 652 C C . ASP A 1 81 ? -2.056 0.651 14.503 1.00 96.44 81 ASP A C 1
ATOM 654 O O . ASP A 1 81 ? -2.743 1.049 15.448 1.00 96.44 81 ASP A O 1
ATOM 658 N N . MET A 1 82 ? -2.611 0.216 13.368 1.00 97.56 82 MET A N 1
ATOM 659 C CA . MET A 1 82 ? -4.056 0.070 13.195 1.00 97.56 82 MET A CA 1
ATOM 660 C C . MET A 1 82 ? -4.614 -0.990 14.150 1.00 97.56 82 MET A C 1
ATOM 662 O O . MET A 1 82 ? -5.589 -0.720 14.850 1.00 97.56 82 MET A O 1
ATOM 666 N N . GLU A 1 83 ? -3.979 -2.164 14.218 1.00 98.00 83 GLU A N 1
ATOM 667 C CA . GLU A 1 83 ? -4.385 -3.253 15.112 1.00 98.00 83 GLU A CA 1
ATOM 668 C C . GLU A 1 83 ? -4.391 -2.804 16.577 1.00 98.00 83 GLU A C 1
ATOM 670 O O . GLU A 1 83 ? -5.381 -3.026 17.276 1.00 98.00 83 GLU A O 1
ATOM 675 N N . GLU A 1 84 ? -3.335 -2.116 17.027 1.00 96.94 84 GLU A N 1
ATOM 676 C CA . GLU A 1 84 ? -3.261 -1.561 18.381 1.00 96.94 84 GLU A CA 1
ATOM 677 C C . GLU A 1 84 ? -4.396 -0.562 18.634 1.00 96.94 84 GLU A C 1
ATOM 679 O O . GLU A 1 84 ? -5.095 -0.658 19.647 1.00 96.94 84 GLU A O 1
ATOM 684 N N . SER A 1 85 ? -4.644 0.363 17.702 1.00 96.06 85 SER A N 1
ATOM 685 C CA . SER A 1 85 ? -5.717 1.353 17.847 1.00 96.06 85 SER A CA 1
ATOM 686 C C . SER A 1 85 ? -7.092 0.695 17.986 1.00 96.06 85 SER A C 1
ATOM 688 O O . SER A 1 85 ? -7.912 1.130 18.803 1.00 96.06 85 SER A O 1
ATOM 690 N N . PHE A 1 86 ? -7.343 -0.379 17.238 1.00 97.19 86 PHE A N 1
ATOM 691 C CA . PHE A 1 86 ? -8.621 -1.085 17.277 1.00 97.19 86 PHE A CA 1
ATOM 692 C C . PHE A 1 86 ? -8.824 -1.964 18.516 1.00 97.19 86 PHE A C 1
ATOM 694 O O . PHE A 1 86 ? -9.936 -2.438 18.742 1.00 97.19 86 PHE A O 1
ATOM 701 N N . THR A 1 87 ? -7.806 -2.142 19.366 1.00 95.75 87 THR A N 1
ATOM 702 C CA . THR A 1 87 ? -8.010 -2.785 20.677 1.00 95.75 87 THR A CA 1
ATOM 703 C C . THR A 1 87 ? -8.909 -1.959 21.601 1.00 95.75 87 THR A C 1
ATOM 705 O O . THR A 1 87 ? -9.543 -2.512 22.498 1.00 95.75 87 THR A O 1
ATOM 708 N N . ARG A 1 88 ? -8.969 -0.636 21.395 1.00 93.25 88 ARG A N 1
ATOM 709 C CA . ARG A 1 88 ? -9.725 0.306 22.240 1.00 93.25 88 ARG A CA 1
ATOM 710 C C . ARG A 1 88 ? -10.838 1.024 21.490 1.00 93.25 88 ARG A C 1
ATOM 712 O O . ARG A 1 88 ? -11.816 1.439 22.105 1.00 93.25 88 ARG A O 1
ATOM 719 N N . GLU A 1 89 ? -10.675 1.203 20.184 1.00 96.06 89 GLU A N 1
ATOM 720 C CA . GLU A 1 89 ? -11.534 2.056 19.369 1.00 96.06 89 GLU A CA 1
ATOM 721 C C . GLU A 1 89 ? -12.211 1.264 18.247 1.00 96.06 89 GLU A C 1
ATOM 723 O O . GLU A 1 89 ? -11.666 0.303 17.710 1.00 96.06 89 GLU A O 1
ATOM 728 N N . ARG A 1 90 ? -13.408 1.695 17.839 1.00 95.94 90 ARG A N 1
ATOM 729 C CA . ARG A 1 90 ? -14.146 1.054 16.735 1.00 95.94 90 ARG A CA 1
ATOM 730 C C . ARG A 1 90 ? -13.608 1.456 15.355 1.00 95.94 90 ARG A C 1
ATOM 732 O O . ARG A 1 90 ? -13.672 0.664 14.411 1.00 95.94 90 ARG A O 1
ATOM 739 N N . TRP A 1 91 ? -13.123 2.687 15.250 1.00 97.69 91 TRP A N 1
ATOM 740 C CA . TRP A 1 91 ? -12.596 3.339 14.054 1.00 97.69 91 TRP A CA 1
ATOM 741 C C . TRP A 1 91 ? -11.248 3.986 14.379 1.00 97.69 91 TRP A C 1
ATOM 743 O O . TRP A 1 91 ? -10.893 4.146 15.549 1.00 97.69 91 TRP A O 1
ATOM 753 N N . LEU A 1 92 ? -10.483 4.379 13.360 1.00 96.56 92 LEU A N 1
ATOM 754 C CA . LEU A 1 92 ? -9.099 4.835 13.550 1.00 96.56 92 LEU A CA 1
ATOM 755 C C . LEU A 1 92 ? -8.994 6.030 14.505 1.00 96.56 92 LEU A C 1
ATOM 757 O O . LEU A 1 92 ? -8.085 6.112 15.333 1.00 96.56 92 LEU A O 1
ATOM 761 N N . ALA A 1 93 ? -9.938 6.965 14.413 1.00 96.12 93 ALA A N 1
ATOM 762 C CA . ALA A 1 93 ? -9.929 8.176 15.225 1.00 96.12 93 ALA A CA 1
ATOM 763 C C . ALA A 1 93 ? -10.775 8.091 16.510 1.00 96.12 93 ALA A C 1
ATOM 765 O O . ALA A 1 93 ? -10.815 9.084 17.242 1.00 96.12 93 ALA A O 1
ATOM 766 N N . GLY A 1 94 ? -11.426 6.957 16.796 1.00 95.50 94 GLY A N 1
ATOM 767 C CA . GLY A 1 94 ? -12.256 6.777 17.989 1.00 95.50 94 GLY A CA 1
ATOM 768 C C . GLY A 1 94 ? -13.491 5.900 17.764 1.00 95.50 94 GLY A C 1
ATOM 769 O O . GLY A 1 94 ? -13.495 4.962 16.969 1.00 95.50 94 GLY A O 1
ATOM 770 N N . LYS A 1 95 ? -14.581 6.217 18.468 1.00 95.75 95 LYS A N 1
ATOM 771 C CA . LYS A 1 95 ? -15.848 5.464 18.402 1.00 95.75 95 LYS A CA 1
ATOM 772 C C . LYS A 1 95 ? -16.644 5.691 17.114 1.00 95.75 95 LYS A C 1
ATOM 774 O O . LYS A 1 95 ? -17.489 4.862 16.776 1.00 95.75 95 LYS A O 1
ATOM 779 N N . GLU A 1 96 ? -16.366 6.776 16.395 1.00 96.38 96 GLU A N 1
ATOM 780 C CA . GLU A 1 96 ? -17.110 7.215 15.212 1.00 96.38 96 GLU A CA 1
ATOM 781 C C . GLU A 1 96 ? -16.254 7.185 13.943 1.00 96.38 96 GLU A C 1
ATOM 783 O O . GLU A 1 96 ? -15.043 7.405 13.982 1.00 96.38 96 GLU A O 1
ATOM 788 N N . PHE A 1 97 ? -16.910 6.913 12.814 1.00 96.88 97 PHE A N 1
ATOM 789 C CA . PHE A 1 97 ? -16.292 6.898 11.490 1.00 96.88 97 PHE A CA 1
ATOM 790 C C . PHE A 1 97 ? -15.841 8.305 11.094 1.00 96.88 97 PHE A C 1
ATOM 792 O O . PHE A 1 97 ? -16.587 9.267 11.276 1.00 96.88 97 PHE A O 1
ATOM 799 N N . SER A 1 98 ? -14.643 8.434 10.526 1.00 96.56 98 SER A N 1
ATOM 800 C CA . SER A 1 98 ? -14.019 9.743 10.313 1.00 96.56 98 SER A CA 1
ATOM 801 C C . SER A 1 98 ? -13.238 9.842 9.000 1.00 96.56 98 SER A C 1
ATOM 803 O O . SER A 1 98 ? -13.085 8.867 8.263 1.00 96.56 98 SER A O 1
ATOM 805 N N . LEU A 1 99 ? -12.669 11.025 8.733 1.00 96.12 99 LEU A N 1
ATOM 806 C CA . LEU A 1 99 ? -11.745 11.231 7.611 1.00 96.12 99 LEU A CA 1
ATOM 807 C C . LEU A 1 99 ? -10.504 10.334 7.685 1.00 96.12 99 LEU A C 1
ATOM 809 O O . LEU A 1 99 ? -9.908 10.063 6.648 1.00 96.12 99 LEU A O 1
ATOM 813 N N . ALA A 1 100 ? -10.119 9.857 8.875 1.00 96.75 100 ALA A N 1
ATOM 814 C CA . ALA A 1 100 ? -9.043 8.881 8.980 1.00 96.75 100 ALA A CA 1
ATOM 815 C C . ALA A 1 100 ? -9.437 7.588 8.248 1.00 96.75 100 ALA A C 1
ATOM 817 O O . ALA A 1 100 ? -8.736 7.154 7.343 1.00 96.75 100 ALA A O 1
ATOM 818 N N . ASP A 1 101 ? -10.599 7.017 8.559 1.00 98.00 101 ASP A N 1
ATOM 819 C CA . ASP A 1 101 ? -11.065 5.766 7.954 1.00 98.00 101 ASP A CA 1
ATOM 820 C C . ASP A 1 101 ? -11.292 5.905 6.443 1.00 98.00 101 ASP A C 1
ATOM 822 O O . ASP A 1 101 ? -10.868 5.045 5.671 1.00 98.00 101 ASP A O 1
ATOM 826 N N . ILE A 1 102 ? -11.886 7.028 6.020 1.00 97.19 102 ILE A N 1
ATOM 827 C CA . ILE A 1 102 ? -12.057 7.370 4.598 1.00 97.19 102 ILE A CA 1
ATOM 828 C C . ILE A 1 102 ? -10.695 7.436 3.899 1.00 97.19 102 ILE A C 1
ATOM 830 O O . ILE A 1 102 ? -10.521 6.850 2.833 1.00 97.19 102 ILE A O 1
ATOM 834 N N . GLY A 1 103 ? -9.725 8.121 4.510 1.00 96.56 103 GLY A N 1
ATOM 835 C CA . GLY A 1 103 ? -8.388 8.289 3.956 1.00 96.56 103 GLY A CA 1
ATOM 836 C C . GLY A 1 103 ? -7.660 6.961 3.765 1.00 96.56 103 GLY A C 1
ATOM 837 O O . GLY A 1 103 ? -7.026 6.773 2.734 1.00 96.56 103 GLY A O 1
ATOM 838 N N . TYR A 1 104 ? -7.785 6.022 4.708 1.00 97.69 104 TYR A N 1
ATOM 839 C CA . TYR A 1 104 ? -7.102 4.723 4.643 1.00 97.69 104 TYR A CA 1
ATOM 840 C C . TYR A 1 104 ? -7.780 3.686 3.735 1.00 97.69 104 TYR A C 1
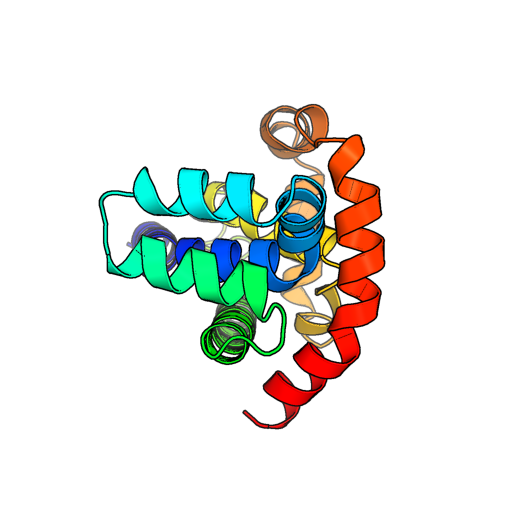ATOM 842 O O . TYR A 1 104 ? -7.118 2.739 3.301 1.00 97.69 104 TYR A O 1
ATOM 850 N N . ALA A 1 105 ? -9.058 3.871 3.389 1.00 97.88 105 ALA A N 1
ATOM 851 C CA . ALA A 1 105 ? -9.822 2.947 2.551 1.00 97.88 105 ALA A CA 1
ATOM 852 C C . ALA A 1 105 ? -9.125 2.534 1.234 1.00 97.88 105 ALA A C 1
ATOM 854 O O . ALA A 1 105 ? -8.959 1.327 1.016 1.00 97.88 105 ALA A O 1
ATOM 855 N N . PRO A 1 106 ? -8.654 3.456 0.365 1.00 97.12 106 PRO A N 1
ATOM 856 C CA . PRO A 1 106 ? -7.997 3.074 -0.888 1.00 97.12 106 PRO A CA 1
ATOM 857 C C . PRO A 1 106 ? -6.659 2.350 -0.680 1.00 97.12 106 PRO A C 1
ATOM 859 O O . PRO A 1 106 ? -6.262 1.542 -1.519 1.00 97.12 106 PRO A O 1
ATOM 862 N N . TYR A 1 107 ? -5.964 2.608 0.428 1.00 97.62 107 TYR A N 1
ATOM 863 C CA . TYR A 1 107 ? -4.647 2.031 0.702 1.00 97.62 107 TYR A CA 1
ATOM 864 C C . TYR A 1 107 ? -4.744 0.577 1.153 1.00 97.62 107 TYR A C 1
ATOM 866 O O . TYR A 1 107 ? -4.023 -0.274 0.636 1.00 97.62 107 TYR A O 1
ATOM 874 N N . ILE A 1 108 ? -5.682 0.267 2.049 1.00 97.88 108 ILE A N 1
ATOM 875 C CA . ILE A 1 108 ? -5.919 -1.121 2.466 1.00 97.88 108 ILE A CA 1
ATOM 876 C C . ILE A 1 108 ? -6.556 -1.926 1.328 1.00 97.88 108 ILE A C 1
ATOM 878 O O . ILE A 1 108 ? -6.126 -3.044 1.056 1.00 97.88 108 ILE A O 1
ATOM 882 N N . THR A 1 109 ? -7.459 -1.308 0.559 1.00 98.19 109 THR A N 1
ATOM 883 C CA . THR A 1 109 ? -7.992 -1.903 -0.680 1.00 98.19 109 THR A CA 1
ATOM 884 C C . THR A 1 109 ? -6.883 -2.219 -1.685 1.00 98.19 109 THR A C 1
ATOM 886 O O . THR A 1 109 ? -6.910 -3.248 -2.355 1.00 98.19 109 THR A O 1
ATOM 889 N N . ARG A 1 110 ? -5.855 -1.367 -1.790 1.00 98.19 110 ARG A N 1
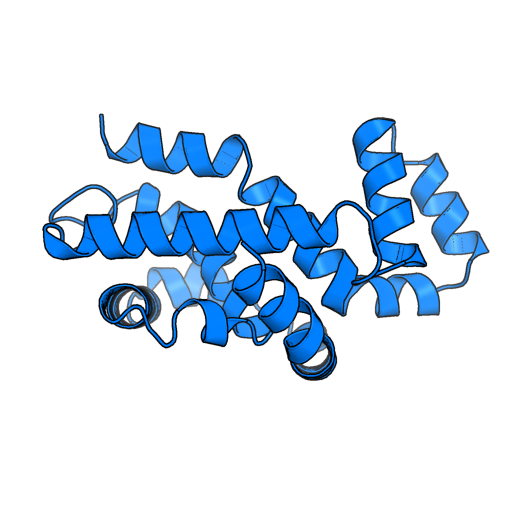ATOM 890 C CA . ARG A 1 110 ? -4.711 -1.648 -2.662 1.00 98.19 110 ARG A CA 1
ATOM 891 C C . ARG A 1 110 ? -3.939 -2.887 -2.217 1.00 98.19 110 ARG A C 1
ATOM 893 O O . ARG A 1 110 ? -3.562 -3.682 -3.073 1.00 98.19 110 ARG A O 1
ATOM 900 N N . LEU A 1 111 ? -3.691 -3.045 -0.919 1.00 98.31 111 LEU A N 1
ATOM 901 C CA . LEU A 1 111 ? -3.018 -4.235 -0.394 1.00 98.31 111 LEU A CA 1
ATOM 902 C C . LEU A 1 111 ? -3.834 -5.506 -0.665 1.00 98.31 111 LEU A C 1
ATOM 904 O O . LEU A 1 111 ? -3.257 -6.516 -1.057 1.00 98.31 111 LEU A O 1
ATOM 908 N N . ASP A 1 112 ? -5.160 -5.430 -0.543 1.00 98.12 112 ASP A N 1
ATOM 909 C CA . ASP A 1 112 ? -6.083 -6.515 -0.891 1.00 98.12 112 ASP A CA 1
ATOM 910 C C . ASP A 1 112 ? -5.978 -6.891 -2.383 1.00 98.12 112 ASP A C 1
ATOM 912 O O . ASP A 1 112 ? -5.681 -8.036 -2.732 1.00 98.12 112 ASP A O 1
ATOM 916 N N . HIS A 1 113 ? -6.065 -5.911 -3.288 1.00 98.38 113 HIS A N 1
ATOM 917 C CA . HIS A 1 113 ? -5.887 -6.147 -4.728 1.00 98.38 113 HIS A CA 1
ATOM 918 C C . HIS A 1 113 ? -4.514 -6.739 -5.084 1.00 98.38 113 HIS A C 1
ATOM 920 O O . HIS A 1 113 ? -4.427 -7.572 -5.982 1.00 98.38 113 HIS A O 1
ATOM 926 N N . LEU A 1 114 ? -3.455 -6.339 -4.373 1.00 98.50 114 LEU A N 1
ATOM 927 C CA . LEU A 1 114 ? -2.088 -6.850 -4.543 1.00 98.50 114 LEU A CA 1
ATOM 928 C C . LEU A 1 114 ? -1.825 -8.166 -3.801 1.00 98.50 114 LEU A C 1
ATOM 930 O O . LEU A 1 114 ? -0.686 -8.624 -3.760 1.00 98.50 114 LEU A O 1
ATOM 934 N N . GLN A 1 115 ? -2.853 -8.775 -3.212 1.00 98.38 115 GLN A N 1
ATOM 935 C CA . GLN A 1 115 ? -2.758 -10.058 -2.520 1.00 98.38 115 GLN A CA 1
ATOM 936 C C . GLN A 1 115 ? -1.780 -10.030 -1.328 1.00 98.38 115 GLN A C 1
ATOM 938 O O . GLN A 1 115 ? -1.068 -10.998 -1.058 1.00 98.38 115 GLN A O 1
ATOM 943 N N . LEU A 1 116 ? -1.718 -8.898 -0.621 1.00 98.19 116 LEU A N 1
ATOM 944 C CA . LEU A 1 116 ? -0.856 -8.672 0.544 1.00 98.19 116 LEU A CA 1
ATOM 945 C C . LEU A 1 116 ? -1.605 -8.825 1.880 1.00 98.19 116 LEU A C 1
ATOM 947 O O . LEU A 1 116 ? -1.110 -8.383 2.916 1.00 98.19 116 LEU A O 1
ATOM 951 N N . GLN A 1 117 ? -2.779 -9.466 1.883 1.00 97.19 117 GLN A N 1
ATOM 952 C CA . GLN A 1 117 ? -3.595 -9.681 3.085 1.00 97.19 117 GLN A CA 1
ATOM 953 C C . GLN A 1 117 ? -2.856 -10.496 4.152 1.00 97.19 117 GLN A C 1
ATOM 955 O O . GLN A 1 117 ? -3.111 -10.301 5.336 1.00 97.19 117 GLN A O 1
ATOM 960 N N . PHE A 1 118 ? -1.857 -11.298 3.755 1.00 96.31 118 PHE A N 1
ATOM 961 C CA . PHE A 1 118 ? -0.995 -12.025 4.691 1.00 96.31 118 PHE A CA 1
ATOM 962 C C . PHE A 1 118 ? -0.322 -11.117 5.728 1.00 96.31 118 PHE A C 1
ATOM 964 O O . PHE A 1 118 ? 0.068 -11.582 6.800 1.00 96.31 118 PHE A O 1
ATOM 971 N N . LEU A 1 119 ? -0.174 -9.822 5.422 1.00 96.81 119 LEU A N 1
ATOM 972 C CA . LEU A 1 119 ? 0.320 -8.845 6.380 1.00 96.81 119 LEU A CA 1
ATOM 973 C C . LEU A 1 119 ? -0.625 -8.729 7.581 1.00 96.81 119 LEU A C 1
ATOM 975 O O . LEU A 1 119 ? -0.155 -8.553 8.692 1.00 96.81 119 LEU A O 1
ATOM 979 N N . TRP A 1 120 ? -1.939 -8.861 7.432 1.00 95.88 120 TRP A N 1
ATOM 980 C CA . TRP A 1 120 ? -2.881 -8.768 8.552 1.00 95.88 120 TRP A CA 1
ATOM 981 C C . TRP A 1 120 ? -3.527 -10.097 8.956 1.00 95.88 120 TRP A C 1
ATOM 983 O O . TRP A 1 120 ? -4.402 -10.080 9.813 1.00 95.88 120 TRP A O 1
ATOM 993 N N . ASP A 1 121 ? -3.063 -11.249 8.461 1.00 91.25 121 ASP A N 1
ATOM 994 C CA . ASP A 1 121 ? -3.592 -12.568 8.870 1.00 91.25 121 ASP A CA 1
ATOM 995 C C . ASP A 1 121 ? -3.512 -12.800 10.391 1.00 91.25 121 ASP A C 1
ATOM 997 O O . ASP A 1 121 ? -4.370 -13.452 10.982 1.00 91.25 121 ASP A O 1
ATOM 1001 N N . LYS A 1 122 ? -2.485 -12.244 11.051 1.00 90.75 122 LYS A N 1
ATOM 1002 C CA . LYS A 1 122 ? -2.286 -12.342 12.512 1.00 90.75 122 LYS A CA 1
ATOM 1003 C C . LYS A 1 122 ? -2.912 -11.184 13.302 1.00 90.75 122 LYS A C 1
ATOM 1005 O O . LYS A 1 122 ? -2.768 -11.131 14.522 1.00 90.75 122 LYS A O 1
ATOM 1010 N N . ARG A 1 123 ? -3.560 -10.237 12.622 1.00 95.88 123 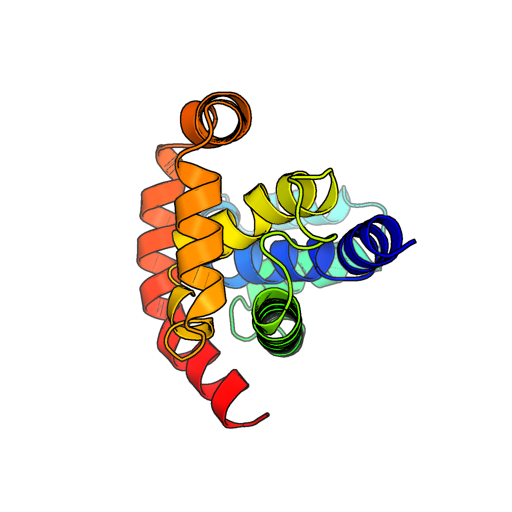ARG A N 1
ATOM 1011 C CA . ARG A 1 123 ? -4.133 -9.009 13.189 1.00 95.88 123 ARG A CA 1
ATOM 1012 C C . ARG A 1 123 ? -5.642 -9.130 13.070 1.00 95.88 123 ARG A C 1
ATOM 1014 O O . ARG A 1 123 ? -6.172 -9.048 11.975 1.00 95.88 123 ARG A O 1
ATOM 1021 N N . ARG A 1 124 ? -6.344 -9.408 14.166 1.00 95.19 124 ARG A N 1
ATOM 1022 C CA . ARG A 1 124 ? -7.774 -9.771 14.130 1.00 95.19 124 ARG A CA 1
ATOM 1023 C C . ARG A 1 124 ? -8.687 -8.563 13.921 1.00 95.19 124 ARG A C 1
ATOM 1025 O O . ARG A 1 124 ? -9.804 -8.713 13.431 1.00 95.19 124 ARG A O 1
ATOM 1032 N N . HIS A 1 125 ? -8.253 -7.370 14.321 1.00 97.88 125 HIS A N 1
ATOM 1033 C CA . HIS A 1 125 ? -9.094 -6.180 14.289 1.00 97.88 125 HIS A CA 1
ATOM 1034 C C . HIS A 1 125 ? -9.023 -5.438 12.954 1.00 97.88 125 HIS A C 1
ATOM 1036 O O . HIS A 1 125 ? -10.033 -4.869 12.536 1.00 97.88 125 HIS A O 1
ATOM 1042 N N . VAL A 1 126 ? -7.886 -5.493 12.257 1.00 98.12 126 VAL A N 1
ATOM 1043 C CA . VAL A 1 126 ? -7.732 -4.955 10.893 1.00 98.12 126 VAL A CA 1
ATOM 1044 C C . VAL A 1 126 ? -8.751 -5.527 9.888 1.00 98.12 126 VAL A C 1
ATOM 1046 O O . VAL A 1 126 ? -9.472 -4.719 9.298 1.00 98.12 126 VAL A O 1
ATOM 1049 N N . PRO A 1 127 ? -8.882 -6.856 9.678 1.00 97.38 127 PRO A N 1
ATOM 1050 C CA . PRO A 1 127 ? -9.856 -7.409 8.739 1.00 97.38 127 PRO A CA 1
ATOM 1051 C C . PRO A 1 127 ? -11.284 -7.063 9.164 1.00 97.38 127 PRO A C 1
ATOM 1053 O O . PRO A 1 127 ? -12.068 -6.621 8.334 1.00 97.38 127 PRO A O 1
ATOM 1056 N N . ALA A 1 128 ? -11.594 -7.101 10.466 1.00 97.62 128 ALA A N 1
ATOM 1057 C CA . ALA A 1 128 ? -12.906 -6.693 10.964 1.00 97.62 128 ALA A CA 1
ATOM 1058 C C . ALA A 1 128 ? -13.217 -5.207 10.688 1.00 97.62 128 ALA A C 1
ATOM 1060 O O . ALA A 1 128 ? -14.364 -4.853 10.421 1.00 97.62 128 ALA A O 1
ATOM 1061 N N . TRP A 1 129 ? -12.231 -4.308 10.790 1.00 98.12 129 TRP A N 1
ATOM 1062 C CA . TRP A 1 129 ? -12.392 -2.904 10.391 1.00 98.12 129 TRP A CA 1
ATOM 1063 C C . TRP A 1 129 ? -12.587 -2.769 8.882 1.00 98.12 129 TRP A C 1
ATOM 1065 O O . TRP A 1 129 ? -13.447 -2.000 8.453 1.00 98.12 129 TRP A O 1
ATOM 1075 N N . TYR A 1 130 ? -11.834 -3.530 8.090 1.00 98.12 130 TYR A N 1
ATOM 1076 C CA . TYR A 1 130 ? -11.926 -3.489 6.637 1.00 98.12 130 TYR A CA 1
ATOM 1077 C C . TYR A 1 130 ? -13.282 -4.011 6.140 1.00 98.12 130 TYR A C 1
ATOM 1079 O O . TYR A 1 130 ? -13.889 -3.383 5.277 1.00 98.12 130 TYR A O 1
ATOM 1087 N N . ASP A 1 131 ? -13.833 -5.061 6.750 1.00 97.69 131 ASP A N 1
ATOM 1088 C CA . ASP A 1 131 ? -15.192 -5.545 6.470 1.00 97.69 131 ASP A CA 1
ATOM 1089 C C . ASP A 1 131 ? -16.243 -4.467 6.760 1.00 97.69 131 ASP A C 1
ATOM 1091 O O . ASP A 1 131 ? -17.005 -4.086 5.870 1.00 97.69 131 ASP A O 1
ATOM 1095 N N . ARG A 1 132 ? -16.196 -3.859 7.956 1.00 98.00 132 ARG A N 1
ATOM 1096 C CA . ARG A 1 132 ? -17.084 -2.735 8.314 1.00 98.00 132 ARG A CA 1
ATOM 1097 C C . ARG A 1 132 ? -16.960 -1.551 7.361 1.00 98.00 132 ARG A C 1
ATOM 1099 O O . ARG A 1 132 ? -17.921 -0.804 7.192 1.00 98.00 132 ARG A O 1
ATOM 1106 N N . LEU A 1 133 ? -15.769 -1.309 6.815 1.00 97.81 133 LEU A N 1
ATOM 1107 C CA . LEU A 1 133 ? -15.525 -0.244 5.849 1.00 97.81 133 LEU A CA 1
ATOM 1108 C C . LEU A 1 133 ? -16.194 -0.562 4.507 1.00 97.81 133 LEU A C 1
ATOM 1110 O O . LEU A 1 133 ? -16.862 0.316 3.959 1.00 97.81 133 LEU A O 1
ATOM 1114 N N . ARG A 1 134 ? -16.055 -1.803 4.021 1.00 97.75 134 ARG A N 1
ATOM 1115 C CA . ARG A 1 134 ? -16.625 -2.283 2.751 1.00 97.75 134 ARG A CA 1
ATOM 1116 C C . ARG A 1 134 ? -18.152 -2.328 2.747 1.00 97.75 134 ARG A C 1
ATOM 1118 O O . ARG A 1 134 ? -18.757 -2.065 1.717 1.00 97.75 134 ARG A O 1
ATOM 1125 N N . GLU A 1 135 ? -18.782 -2.557 3.898 1.00 98.00 135 GLU A N 1
ATOM 1126 C CA . GLU A 1 135 ? -20.248 -2.510 4.048 1.00 98.00 135 GLU A CA 1
ATOM 1127 C C . GLU A 1 135 ? -20.844 -1.100 3.874 1.00 98.00 135 GLU A C 1
ATOM 1129 O O . GLU A 1 135 ? -22.056 -0.932 3.708 1.00 98.00 135 GLU A O 1
ATOM 1134 N N . ARG A 1 136 ? -20.027 -0.041 3.945 1.00 97.69 136 ARG A N 1
ATOM 1135 C CA . ARG A 1 136 ? -20.534 1.332 3.847 1.00 97.69 136 ARG A CA 1
ATOM 1136 C C . ARG A 1 136 ? -20.826 1.667 2.392 1.00 97.69 136 ARG A C 1
ATOM 1138 O O . ARG A 1 136 ? -19.933 1.603 1.558 1.00 97.69 136 ARG A O 1
ATOM 1145 N N . ARG A 1 137 ? -22.007 2.239 2.121 1.00 97.81 137 ARG A N 1
ATOM 1146 C CA . ARG A 1 137 ? -22.364 2.790 0.795 1.00 97.81 137 ARG A CA 1
ATOM 1147 C C . ARG A 1 137 ? -21.254 3.656 0.184 1.00 97.81 137 ARG A C 1
ATOM 1149 O O . ARG A 1 137 ? -20.995 3.576 -1.007 1.00 97.81 137 ARG A O 1
ATOM 1156 N N . GLY A 1 138 ? -20.589 4.480 0.999 1.00 97.31 138 GLY A N 1
ATOM 1157 C CA . GLY A 1 138 ? -19.497 5.341 0.537 1.00 97.31 138 GLY A CA 1
ATOM 1158 C C . GLY A 1 138 ? -18.298 4.577 -0.036 1.00 97.31 138 GLY A C 1
ATOM 1159 O O . GLY A 1 138 ? -17.661 5.086 -0.949 1.00 97.31 138 GLY A O 1
ATOM 1160 N N . TYR A 1 139 ? -18.014 3.365 0.449 1.00 98.19 139 TYR A N 1
ATOM 1161 C CA . TYR A 1 139 ? -16.979 2.505 -0.123 1.00 98.19 139 TYR A CA 1
ATOM 1162 C C . TYR A 1 139 ? -17.356 2.089 -1.546 1.00 98.19 139 TYR A C 1
ATOM 1164 O O . TYR A 1 139 ? -16.583 2.308 -2.475 1.00 98.19 139 TYR A O 1
ATOM 1172 N N . THR A 1 140 ? -18.574 1.583 -1.742 1.00 97.75 140 THR A N 1
ATOM 1173 C CA . THR A 1 140 ? -19.040 1.187 -3.074 1.00 97.75 140 THR A CA 1
ATOM 1174 C C . THR A 1 140 ? -19.074 2.372 -4.042 1.00 97.75 140 THR A C 1
ATOM 1176 O O . THR A 1 140 ? -18.540 2.288 -5.147 1.00 97.75 140 THR A O 1
ATOM 1179 N N . GLU A 1 141 ? -19.6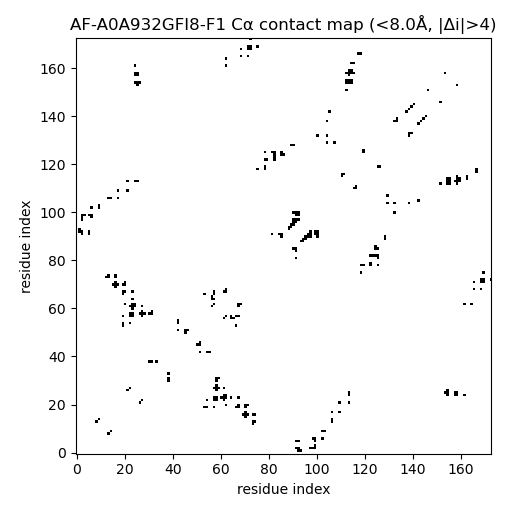48 3.505 -3.626 1.00 97.81 141 GLU A N 1
ATOM 1180 C CA . GLU A 1 141 ? -19.801 4.687 -4.488 1.00 97.81 141 GLU A CA 1
ATOM 1181 C C . GLU A 1 141 ? -18.466 5.355 -4.856 1.00 97.81 141 GLU A C 1
ATOM 1183 O O . GLU A 1 141 ? -18.301 5.809 -5.989 1.00 97.81 141 GLU A O 1
ATOM 1188 N N . ALA A 1 142 ? -17.515 5.430 -3.919 1.00 96.44 142 ALA A N 1
ATOM 1189 C CA . ALA A 1 142 ? -16.266 6.168 -4.119 1.00 96.44 142 ALA A CA 1
ATOM 1190 C C . ALA A 1 142 ? -15.080 5.291 -4.545 1.00 96.44 142 ALA A C 1
ATOM 1192 O O . ALA A 1 142 ? -14.098 5.824 -5.058 1.00 96.44 142 ALA A O 1
ATOM 1193 N N . LEU A 1 143 ? -15.143 3.973 -4.326 1.00 96.81 143 LEU A N 1
ATOM 1194 C CA . LEU A 1 143 ? -14.052 3.048 -4.634 1.00 96.81 143 LEU A CA 1
ATOM 1195 C C . LEU A 1 143 ? -14.505 1.943 -5.584 1.00 96.81 143 LEU A C 1
ATOM 1197 O O . LEU A 1 143 ? -14.018 1.893 -6.709 1.00 96.81 143 LEU A O 1
ATOM 1201 N N . GLU A 1 144 ? -15.439 1.090 -5.165 1.00 96.94 144 GLU A N 1
ATOM 1202 C CA . GLU A 1 144 ? -15.767 -0.148 -5.888 1.00 96.94 144 GLU A CA 1
ATOM 1203 C C . GLU A 1 144 ? -16.225 0.098 -7.329 1.00 96.94 144 GLU A C 1
ATOM 1205 O O . GLU A 1 144 ? -15.700 -0.512 -8.261 1.00 96.94 144 GLU A O 1
ATOM 1210 N N . LYS A 1 145 ? -17.122 1.072 -7.538 1.00 97.12 145 LYS A N 1
ATOM 1211 C CA . LYS A 1 145 ? -17.591 1.468 -8.880 1.00 97.12 145 LYS A CA 1
ATOM 1212 C C . LYS A 1 145 ? -16.486 2.015 -9.791 1.00 97.12 145 LYS A C 1
ATOM 1214 O O . LYS A 1 145 ? -16.669 2.067 -11.003 1.00 97.12 145 LYS A O 1
ATOM 1219 N N . TRP A 1 146 ? -15.357 2.424 -9.218 1.00 96.44 146 TRP A N 1
ATOM 1220 C CA . TRP A 1 146 ? -14.210 2.994 -9.924 1.00 96.44 146 TRP A CA 1
ATOM 1221 C C . TRP A 1 146 ? -13.038 2.015 -10.039 1.00 96.44 146 TRP A C 1
ATOM 1223 O O . TRP A 1 146 ? -11.970 2.380 -10.541 1.00 96.44 146 TRP A O 1
ATOM 1233 N N . PHE A 1 147 ? -13.201 0.769 -9.585 1.00 95.88 147 PHE A N 1
ATOM 1234 C CA . PHE A 1 147 ? -12.175 -0.246 -9.761 1.00 95.88 147 PHE A CA 1
ATOM 1235 C C . PHE A 1 147 ? -11.959 -0.537 -11.242 1.00 95.88 147 PHE A C 1
ATOM 1237 O O . PHE A 1 147 ? -12.876 -0.860 -11.994 1.00 95.88 147 PHE A O 1
ATOM 1244 N N . ASN A 1 148 ? -10.701 -0.447 -11.664 1.00 92.75 148 ASN A N 1
ATOM 1245 C CA . ASN A 1 148 ? -10.336 -0.747 -13.035 1.00 92.75 148 ASN A CA 1
ATOM 1246 C C . ASN A 1 148 ? -10.264 -2.267 -13.227 1.00 92.75 148 ASN A C 1
ATOM 1248 O O . ASN A 1 148 ? -9.265 -2.898 -12.870 1.00 92.75 148 ASN A O 1
ATOM 1252 N N . ALA A 1 149 ? -11.313 -2.838 -13.820 1.00 92.25 149 ALA A N 1
ATOM 1253 C CA . ALA A 1 149 ? -11.430 -4.271 -14.077 1.00 92.25 149 ALA A CA 1
ATOM 1254 C C . ALA A 1 149 ? -10.260 -4.844 -14.896 1.00 92.25 149 ALA A C 1
ATOM 1256 O O . ALA A 1 149 ? -9.885 -5.992 -14.685 1.00 92.25 149 ALA A O 1
ATOM 1257 N N . ALA A 1 150 ? -9.622 -4.050 -15.764 1.00 89.38 150 ALA A N 1
ATOM 1258 C CA . ALA A 1 150 ? -8.457 -4.499 -16.527 1.00 89.38 150 ALA A CA 1
ATOM 1259 C C . ALA A 1 150 ? -7.186 -4.628 -15.665 1.00 89.38 150 ALA A C 1
ATOM 1261 O O . ALA A 1 150 ? -6.246 -5.322 -16.043 1.00 89.38 150 ALA A O 1
ATOM 1262 N N . TYR A 1 151 ? -7.135 -3.964 -14.506 1.00 91.00 151 TYR A N 1
ATOM 1263 C CA . TYR A 1 151 ? -5.956 -3.941 -13.635 1.00 91.00 151 TYR A CA 1
ATOM 1264 C C . TYR A 1 151 ? -6.050 -4.980 -12.511 1.00 91.00 151 TYR A C 1
ATOM 1266 O O . TYR A 1 151 ? -5.018 -5.411 -11.998 1.00 91.00 151 TYR A O 1
ATOM 1274 N N . LEU A 1 152 ? -7.264 -5.390 -12.123 1.00 96.31 152 LEU A N 1
ATOM 1275 C CA . LEU A 1 152 ? -7.479 -6.348 -11.033 1.00 96.31 152 LEU A CA 1
ATOM 1276 C C . LEU A 1 152 ? -6.834 -7.723 -11.296 1.00 96.31 152 LEU A C 1
ATOM 1278 O O . LEU A 1 152 ? -6.142 -8.199 -10.394 1.00 96.31 152 LEU A O 1
ATOM 1282 N N . PRO A 1 153 ? -6.959 -8.348 -12.490 1.00 97.50 153 PRO A N 1
ATOM 1283 C CA . PRO A 1 153 ? -6.306 -9.628 -12.764 1.00 97.50 153 PRO A CA 1
ATOM 1284 C C . PRO A 1 153 ? -4.783 -9.541 -12.651 1.00 97.50 153 PRO A C 1
ATOM 1286 O O . PRO A 1 153 ? -4.175 -10.382 -11.997 1.00 97.50 153 PRO A O 1
ATOM 1289 N N . LEU A 1 154 ? -4.182 -8.479 -13.201 1.00 97.12 154 LEU A N 1
ATOM 1290 C CA . LEU A 1 154 ? -2.737 -8.259 -13.137 1.00 97.12 154 LEU A CA 1
ATOM 1291 C C . LEU A 1 154 ? -2.252 -8.077 -11.693 1.00 97.12 154 LEU A C 1
ATOM 1293 O O . LEU A 1 154 ? -1.254 -8.675 -11.300 1.00 97.12 154 LEU A O 1
ATOM 1297 N N . MET A 1 155 ? -2.946 -7.254 -10.898 1.00 98.25 155 MET A N 1
ATOM 1298 C CA . MET A 1 155 ? -2.599 -7.065 -9.485 1.00 98.25 155 MET A CA 1
ATOM 1299 C C . MET A 1 155 ? -2.729 -8.367 -8.695 1.00 98.25 155 MET A C 1
ATOM 1301 O O . MET A 1 155 ? -1.862 -8.651 -7.872 1.00 98.25 155 MET A O 1
ATOM 1305 N N . LYS A 1 156 ? -3.757 -9.173 -8.983 1.00 98.50 156 LYS A N 1
ATOM 1306 C CA . LYS A 1 156 ? -3.949 -10.477 -8.350 1.00 98.50 156 LYS A CA 1
ATOM 1307 C C . LYS A 1 156 ? -2.822 -11.447 -8.703 1.00 98.50 156 LYS A C 1
ATOM 1309 O O . LYS A 1 156 ? -2.177 -11.971 -7.803 1.00 98.50 156 LYS A O 1
ATOM 1314 N N . GLU A 1 157 ? -2.574 -11.668 -9.992 1.00 98.44 157 GLU A N 1
ATOM 1315 C CA . GLU A 1 157 ? -1.549 -12.598 -10.483 1.00 98.44 157 GLU A CA 1
ATOM 1316 C C . GLU A 1 157 ? -0.164 -12.231 -9.943 1.00 98.44 157 GLU A C 1
ATOM 1318 O O . GLU A 1 157 ? 0.485 -13.028 -9.265 1.00 98.44 157 GLU A O 1
ATOM 1323 N N . LYS A 1 158 ? 0.263 -10.984 -10.164 1.00 98.50 158 LYS A N 1
ATOM 1324 C CA . LYS A 1 158 ? 1.602 -10.536 -9.768 1.00 98.50 158 LYS A CA 1
ATOM 1325 C C . LYS A 1 158 ? 1.743 -10.341 -8.265 1.00 98.50 158 LYS A C 1
ATOM 1327 O O . LYS A 1 158 ? 2.829 -10.522 -7.721 1.00 98.50 158 LYS A O 1
ATOM 1332 N N . GLY A 1 159 ? 0.641 -10.033 -7.586 1.00 98.38 159 GLY A N 1
ATOM 1333 C CA . GLY A 1 159 ? 0.552 -10.048 -6.132 1.00 98.38 159 GLY A CA 1
ATOM 1334 C C . GLY A 1 159 ? 0.875 -11.415 -5.542 1.00 98.38 159 GLY A C 1
ATOM 1335 O O . GLY A 1 159 ? 1.728 -11.512 -4.660 1.00 98.38 159 GLY A O 1
ATOM 1336 N N . LEU A 1 160 ? 0.254 -12.475 -6.073 1.00 98.50 160 LEU A N 1
ATOM 1337 C CA . LEU A 1 160 ? 0.515 -13.856 -5.651 1.00 98.50 160 LEU A CA 1
ATOM 1338 C C . LEU A 1 160 ? 1.980 -14.254 -5.877 1.00 98.50 160 LEU A C 1
ATOM 1340 O O . LEU A 1 160 ? 2.603 -14.795 -4.964 1.00 98.50 160 LEU A O 1
ATOM 1344 N N . GLU A 1 161 ? 2.555 -13.924 -7.037 1.00 98.25 161 GLU A N 1
ATOM 1345 C CA . GLU A 1 161 ? 3.977 -14.172 -7.338 1.00 98.25 161 GLU A CA 1
ATOM 1346 C C . GLU A 1 161 ? 4.920 -13.450 -6.355 1.00 98.25 161 GLU A C 1
ATOM 1348 O O . GLU A 1 161 ? 5.934 -14.004 -5.924 1.00 98.25 161 GLU A O 1
ATOM 1353 N N . ALA A 1 162 ? 4.582 -12.219 -5.958 1.00 98.06 162 ALA A N 1
ATOM 1354 C CA . ALA A 1 162 ? 5.410 -11.395 -5.078 1.00 98.06 162 ALA A CA 1
ATOM 1355 C C . ALA A 1 162 ? 5.330 -11.778 -3.586 1.00 98.06 162 ALA A C 1
ATOM 1357 O O . ALA A 1 162 ? 6.182 -11.337 -2.801 1.00 98.06 162 ALA A O 1
ATOM 1358 N N . GLN A 1 163 ? 4.345 -12.586 -3.167 1.00 96.94 163 GLN A N 1
ATOM 1359 C CA . GLN A 1 163 ? 4.099 -12.869 -1.747 1.00 96.94 163 GLN A CA 1
ATOM 1360 C C . GLN A 1 163 ? 5.315 -13.452 -1.030 1.00 96.94 163 GLN A C 1
ATOM 1362 O O . GLN A 1 163 ? 5.614 -13.029 0.084 1.00 96.94 163 GLN A O 1
ATOM 1367 N N . SER A 1 164 ? 6.024 -14.405 -1.639 1.00 97.31 164 SER A N 1
ATOM 1368 C CA . SER A 1 164 ? 7.162 -15.071 -0.990 1.00 97.31 164 SER A CA 1
ATOM 1369 C C . SER A 1 164 ? 8.264 -14.077 -0.616 1.00 97.31 164 SER A C 1
ATOM 1371 O O . SER A 1 164 ? 8.768 -14.104 0.508 1.00 97.31 164 SER A O 1
ATOM 1373 N N . LYS A 1 165 ? 8.581 -13.133 -1.514 1.00 97.81 165 LYS A N 1
ATOM 1374 C CA . LYS A 1 165 ? 9.565 -12.072 -1.253 1.00 97.81 165 LYS A CA 1
ATOM 1375 C C . LYS A 1 165 ? 9.077 -11.121 -0.160 1.00 97.81 165 LYS A C 1
ATOM 1377 O O . LYS A 1 165 ? 9.826 -10.812 0.764 1.00 97.81 165 LYS A O 1
ATOM 1382 N N . ALA A 1 166 ? 7.822 -10.681 -0.242 1.00 97.81 166 ALA A N 1
ATOM 1383 C CA . ALA A 1 166 ? 7.245 -9.765 0.737 1.00 97.81 166 ALA A CA 1
ATOM 1384 C C . ALA A 1 166 ? 7.149 -10.396 2.144 1.0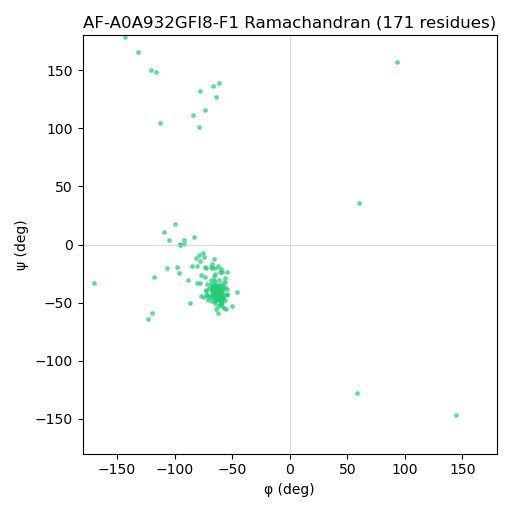0 97.81 166 ALA A C 1
ATOM 1386 O O . ALA A 1 166 ? 7.479 -9.738 3.130 1.00 97.81 166 ALA A O 1
ATOM 1387 N N . LYS A 1 167 ? 6.800 -11.686 2.246 1.00 97.81 167 LYS A N 1
ATOM 1388 C CA . LYS A 1 167 ? 6.822 -12.456 3.504 1.00 97.81 167 LYS A CA 1
ATOM 1389 C C . LYS A 1 167 ? 8.231 -12.550 4.090 1.00 97.81 167 LYS A C 1
ATOM 1391 O O . LYS A 1 167 ? 8.394 -12.325 5.285 1.00 97.81 167 LYS A O 1
ATOM 1396 N N . ALA A 1 168 ? 9.243 -12.824 3.263 1.00 97.88 168 ALA A N 1
ATOM 1397 C CA . ALA A 1 168 ? 10.634 -12.885 3.714 1.00 97.88 168 ALA A CA 1
ATOM 1398 C C . ALA A 1 168 ? 11.122 -11.543 4.291 1.00 97.88 168 ALA A C 1
ATOM 1400 O O . ALA A 1 168 ? 11.791 -11.526 5.321 1.00 97.88 168 ALA A O 1
ATOM 1401 N N . ILE A 1 169 ? 10.732 -10.418 3.677 1.00 97.69 169 ILE A N 1
ATOM 1402 C CA . ILE A 1 169 ? 11.071 -9.072 4.167 1.00 97.69 169 ILE A CA 1
ATOM 1403 C C . ILE A 1 169 ? 10.533 -8.847 5.586 1.00 97.69 169 ILE A C 1
ATOM 1405 O O . ILE A 1 169 ? 11.280 -8.384 6.447 1.00 97.69 169 ILE A O 1
ATOM 1409 N N . VAL A 1 170 ? 9.267 -9.190 5.839 1.00 95.94 170 VAL A N 1
ATOM 1410 C CA . VAL A 1 170 ? 8.640 -9.001 7.159 1.00 95.94 170 VAL A CA 1
ATOM 1411 C C . VAL A 1 170 ? 9.177 -9.992 8.191 1.00 95.94 170 VAL A C 1
ATOM 1413 O O . VAL A 1 170 ? 9.335 -9.630 9.346 1.00 95.94 170 VAL A O 1
ATOM 1416 N N . ALA A 1 171 ? 9.520 -11.218 7.789 1.00 93.44 171 ALA A N 1
ATOM 1417 C CA . ALA A 1 171 ? 10.120 -12.202 8.695 1.00 93.44 171 ALA A CA 1
ATOM 1418 C C . ALA A 1 171 ? 11.538 -11.822 9.168 1.00 93.44 171 ALA A C 1
ATOM 1420 O O . ALA A 1 171 ? 12.006 -12.351 10.171 1.00 93.44 171 ALA A O 1
ATOM 1421 N N . SER A 1 172 ? 12.220 -10.936 8.436 1.00 84.69 172 SER A N 1
ATOM 1422 C CA . SER A 1 172 ? 13.567 -10.441 8.758 1.00 84.69 172 SER A CA 1
ATOM 1423 C C . SER A 1 172 ? 13.595 -9.108 9.521 1.00 84.69 172 SER A C 1
ATOM 1425 O O . SER A 1 172 ? 14.680 -8.581 9.764 1.00 84.69 172 SER A O 1
ATOM 1427 N N . ALA A 1 173 ? 12.425 -8.526 9.805 1.00 73.12 173 ALA A N 1
ATOM 1428 C CA . ALA A 1 173 ? 12.268 -7.244 10.491 1.00 73.12 173 ALA A CA 1
ATOM 1429 C C . ALA A 1 173 ? 12.105 -7.443 12.003 1.00 73.12 173 ALA A C 1
ATOM 1431 O O . ALA A 1 173 ? 12.645 -6.590 12.740 1.00 73.12 173 ALA A O 1
#

Secondary structure (DSSP, 8-state):
-HHHHHHHHIIIIIHHHHHHHHIIIIIHHHHHTT-HHHHHHHHHT---HHHHHHHHHHHHHGGGSTTHHHHHHHHHHHHHHHHHHHTT-SBTTBSS--HHHHHHHHHHHHHHHTT-GGGTTT-SHHHHHHHHHHTSHHHHHHTGGG--TTTHHHHHHHHHHHHHHHHHHHHT-

Nearest PDB structures (foldseek):
  5a5k-assembly4_D  TM=8.102E-01  e=1.252E-02  Arabidopsis thaliana
  5a4u-assembly1_A  TM=7.894E-01  e=1.516E-02  Arabidopsis thaliana
  5a5k-assembly3_O  TM=7.790E-01  e=2.222E-02  Arabidopsis thaliana
  5a5k-assembly4_N  TM=6.388E-01  e=2.565E-02  Arabidopsis thaliana
  5a4u-assembly1_F  TM=6.276E-01  e=4.774E-02  Arabidopsis thaliana